Protein AF-A0A8S2FTK1-F1 (afdb_monomer_lite)

Radius of gyration: 13.6 Å; chains: 1; bounding box: 31×19×43 Å

Sequence (60 aa):
TSSGSSAYQIRLAGFKGLVIIDSSSTFDQFYIKIRPSMLKFESDDWTLDMCDLSKPSNDV

InterPro domains:
  IPR007855 RNA-dependent RNA polymerase [PTHR23079] (6-58)
  IPR057596 RDRP, core domain [PF05183] (5-58)

Secondary structure (DSSP, 8-state):
-----SEEEEEETTEEEEEE--TT---SS------GGGB-S-------EEEEE-------

Structure (mmCIF, N/CA/C/O backbone):
data_AF-A0A8S2FTK1-F1
#
_entry.id   AF-A0A8S2FTK1-F1
#
loop_
_atom_site.group_PDB
_atom_site.id
_atom_site.type_symbol
_atom_site.label_atom_id
_atom_site.label_alt_id
_atom_site.label_comp_id
_atom_site.label_asym_id
_atom_site.label_entity_id
_atom_site.label_seq_id
_atom_site.pdbx_PDB_ins_code
_atom_site.Cartn_x
_atom_site.Cartn_y
_atom_site.Cartn_z
_atom_site.occupancy
_atom_site.B_iso_or_equiv
_atom_site.auth_seq_id
_atom_site.auth_comp_id
_atom_site.auth_asym_id
_atom_site.auth_atom_id
_atom_site.pdbx_PDB_model_num
ATOM 1 N N . THR A 1 1 ? 13.078 -10.561 -18.958 1.00 42.62 1 THR A N 1
ATOM 2 C CA . THR A 1 1 ? 13.164 -9.492 -17.942 1.00 42.62 1 THR A CA 1
ATOM 3 C C . THR A 1 1 ? 11.767 -9.276 -17.393 1.00 42.62 1 THR A C 1
ATOM 5 O O . THR A 1 1 ? 10.898 -8.860 -18.143 1.00 42.62 1 THR A O 1
ATOM 8 N N . SER A 1 2 ? 11.473 -9.682 -16.154 1.00 45.66 2 SER A N 1
ATOM 9 C CA . SER A 1 2 ? 10.129 -9.486 -15.589 1.00 45.66 2 SER A CA 1
ATOM 10 C C . SER A 1 2 ? 9.905 -7.991 -15.368 1.00 45.66 2 SER A C 1
ATOM 12 O O . SER A 1 2 ? 10.550 -7.402 -14.501 1.00 45.66 2 SER A O 1
ATOM 14 N N . SER A 1 3 ? 9.044 -7.363 -16.168 1.00 60.38 3 SER A N 1
ATOM 15 C CA . SER A 1 3 ? 8.619 -5.978 -15.966 1.00 60.38 3 SER A CA 1
ATOM 16 C C . SER A 1 3 ? 7.771 -5.909 -14.693 1.00 60.38 3 SER A C 1
ATOM 18 O O . SER A 1 3 ? 6.551 -6.055 -14.745 1.00 60.38 3 SER A O 1
ATOM 20 N N . GLY A 1 4 ? 8.416 -5.791 -13.534 1.00 74.75 4 GLY A N 1
ATOM 21 C CA . GLY A 1 4 ? 7.713 -5.624 -12.267 1.00 74.75 4 GLY A CA 1
ATOM 22 C C . GLY A 1 4 ? 6.935 -4.311 -12.280 1.00 74.75 4 GLY A C 1
ATOM 23 O O . GLY A 1 4 ? 7.481 -3.277 -12.665 1.00 74.75 4 GLY A O 1
ATOM 24 N N . SER A 1 5 ? 5.662 -4.347 -11.888 1.00 85.38 5 SER A N 1
ATOM 25 C CA . SER A 1 5 ? 4.851 -3.135 -11.778 1.00 85.38 5 SER A CA 1
ATOM 26 C C . SER A 1 5 ? 5.402 -2.223 -10.686 1.00 85.38 5 SER A C 1
ATOM 28 O O . SER A 1 5 ? 5.775 -2.674 -9.604 1.00 85.38 5 SER A O 1
ATOM 30 N N . SER A 1 6 ? 5.445 -0.927 -10.978 1.00 90.56 6 SER A N 1
ATOM 31 C CA . SER A 1 6 ? 5.950 0.120 -10.083 1.00 90.56 6 SER A CA 1
ATOM 32 C C . SER A 1 6 ? 4.916 0.614 -9.069 1.00 90.56 6 SER A C 1
ATOM 34 O O . SER A 1 6 ? 5.281 1.269 -8.093 1.00 90.56 6 SER A O 1
ATOM 36 N N . ALA A 1 7 ? 3.633 0.320 -9.293 1.00 93.19 7 ALA A N 1
ATOM 37 C CA . ALA A 1 7 ? 2.533 0.752 -8.446 1.00 93.19 7 ALA A CA 1
ATOM 38 C C . ALA A 1 7 ? 1.411 -0.288 -8.403 1.00 93.19 7 ALA A C 1
ATOM 40 O O . ALA A 1 7 ? 1.175 -0.998 -9.381 1.00 93.19 7 ALA A O 1
ATOM 41 N N . TYR A 1 8 ? 0.695 -0.330 -7.282 1.00 95.44 8 TYR A N 1
ATOM 42 C CA . TYR A 1 8 ? -0.398 -1.265 -7.033 1.00 95.44 8 TYR A CA 1
ATOM 43 C C . TYR A 1 8 ? -1.557 -0.568 -6.332 1.00 95.44 8 TYR A C 1
ATOM 45 O O . TYR A 1 8 ? -1.353 0.227 -5.412 1.00 95.44 8 TYR A O 1
ATOM 53 N N . GLN A 1 9 ? -2.782 -0.896 -6.729 1.00 97.44 9 GLN A N 1
ATOM 54 C CA . GLN A 1 9 ? -3.972 -0.544 -5.967 1.00 97.44 9 GLN A CA 1
ATOM 55 C C . GLN A 1 9 ? -4.212 -1.617 -4.904 1.00 97.44 9 GLN A C 1
ATOM 57 O O . GLN A 1 9 ? -4.267 -2.800 -5.233 1.00 97.44 9 GLN A O 1
ATOM 62 N N . ILE A 1 10 ? -4.392 -1.211 -3.646 1.00 97.62 10 ILE A N 1
ATOM 63 C CA . ILE A 1 10 ? -4.486 -2.140 -2.513 1.00 97.62 10 ILE A CA 1
ATOM 64 C C . ILE A 1 10 ? -5.719 -1.922 -1.634 1.00 97.62 10 ILE A C 1
ATOM 66 O O . ILE A 1 10 ? -6.313 -0.832 -1.609 1.00 97.62 10 ILE A O 1
ATOM 70 N N . ARG A 1 11 ? -6.038 -2.959 -0.854 1.00 97.62 11 ARG A N 1
ATOM 71 C CA . ARG A 1 11 ? -6.821 -2.884 0.386 1.00 97.62 11 ARG A CA 1
ATOM 72 C C . ARG A 1 11 ? -6.049 -3.575 1.509 1.00 97.62 11 ARG A C 1
ATOM 74 O O . A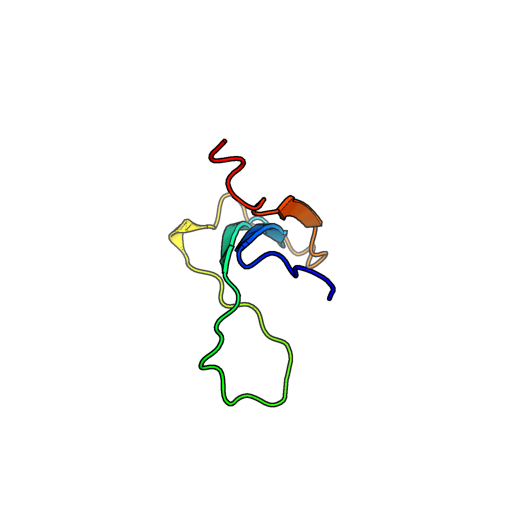RG A 1 11 ? -5.389 -4.578 1.261 1.00 97.62 11 ARG A O 1
ATOM 81 N N . LEU A 1 12 ? -6.101 -3.003 2.708 1.00 97.19 12 LEU A N 1
ATOM 82 C CA . LEU A 1 12 ? -5.423 -3.522 3.898 1.00 97.19 12 LEU A CA 1
ATOM 83 C C . LEU A 1 12 ? -6.088 -2.930 5.142 1.00 97.19 12 LEU A C 1
ATOM 85 O O . LEU A 1 12 ? -6.092 -1.710 5.244 1.00 97.19 12 LEU A O 1
ATOM 89 N N . ALA A 1 13 ? -6.628 -3.728 6.066 1.00 96.81 13 ALA A N 1
ATOM 90 C CA . ALA A 1 13 ? -7.115 -3.269 7.380 1.00 96.81 13 ALA A CA 1
ATOM 91 C C . ALA A 1 13 ? -7.982 -1.991 7.346 1.00 96.81 13 ALA A C 1
ATOM 93 O O . ALA A 1 13 ? -7.750 -1.032 8.076 1.00 96.81 13 ALA A O 1
ATOM 94 N N . GLY A 1 14 ? -8.955 -1.927 6.430 1.00 97.12 14 GLY A N 1
ATOM 95 C CA . GLY A 1 14 ? -9.833 -0.754 6.280 1.00 97.12 14 GLY A CA 1
ATOM 96 C C . GLY A 1 14 ? -9.198 0.461 5.579 1.00 97.12 14 GLY A C 1
ATOM 97 O O . GLY A 1 14 ? -9.870 1.469 5.329 1.00 97.12 14 GLY A O 1
ATOM 98 N N . PHE A 1 15 ? -7.931 0.358 5.175 1.00 98.31 15 PHE A N 1
ATOM 99 C CA . PHE A 1 15 ? -7.253 1.289 4.282 1.00 98.31 15 PHE A CA 1
ATOM 100 C C . PHE A 1 15 ? -7.423 0.876 2.817 1.00 98.31 15 PHE A C 1
ATOM 102 O O . PHE A 1 15 ? -7.355 -0.298 2.452 1.00 98.31 15 PHE A O 1
ATOM 109 N N . LYS A 1 16 ? -7.603 1.870 1.946 1.00 98.00 16 LYS A N 1
ATOM 110 C CA . LYS A 1 16 ? -7.678 1.702 0.492 1.00 98.00 16 LYS A CA 1
ATOM 111 C C . LYS A 1 16 ? -6.880 2.801 -0.192 1.00 98.00 16 LYS A C 1
ATOM 113 O O . LYS A 1 16 ? -7.040 3.980 0.128 1.00 98.00 16 LYS A O 1
ATOM 118 N N . GLY A 1 17 ? -6.090 2.433 -1.194 1.00 97.19 17 GLY A N 1
ATOM 119 C CA . GLY A 1 17 ? -5.387 3.415 -2.009 1.00 97.19 17 GLY A CA 1
ATOM 120 C C . GLY A 1 17 ? -4.398 2.791 -2.974 1.00 97.19 17 GLY A C 1
ATOM 121 O O . GLY A 1 17 ? -4.556 1.645 -3.387 1.00 97.19 17 GLY A O 1
ATOM 122 N N . LEU A 1 18 ? -3.393 3.583 -3.328 1.00 96.75 18 LEU A N 1
ATOM 123 C CA . LEU A 1 18 ? -2.311 3.194 -4.214 1.00 96.75 18 LEU A CA 1
ATOM 124 C C . LEU A 1 18 ? -1.001 3.195 -3.430 1.00 96.75 18 LEU A C 1
ATOM 126 O O . LEU A 1 18 ? -0.732 4.122 -2.665 1.00 96.75 18 LEU A O 1
ATOM 130 N N . VAL A 1 19 ? -0.198 2.159 -3.634 1.00 95.44 19 VAL A N 1
ATOM 131 C CA . VAL A 1 19 ? 1.175 2.060 -3.136 1.00 95.44 19 VAL A CA 1
ATOM 132 C C . VAL A 1 19 ? 2.126 2.025 -4.320 1.00 95.44 19 VAL A C 1
ATOM 134 O O . VAL A 1 19 ? 1.802 1.471 -5.369 1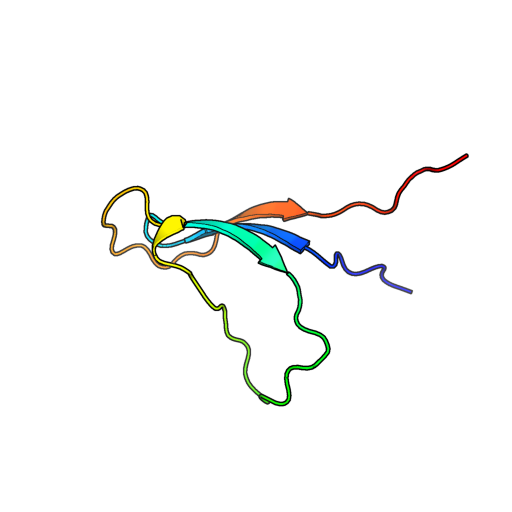.00 95.44 19 VAL A O 1
ATOM 137 N N . ILE A 1 20 ? 3.293 2.635 -4.153 1.00 93.75 20 ILE A N 1
ATOM 138 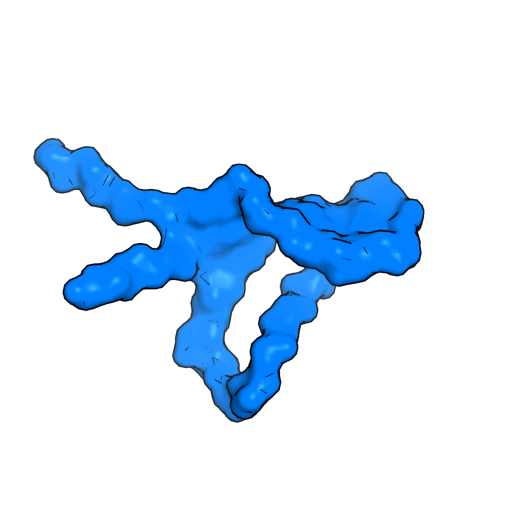C CA . ILE A 1 20 ? 4.369 2.637 -5.145 1.00 93.75 20 ILE A CA 1
ATOM 139 C C . ILE A 1 20 ? 5.587 1.934 -4.561 1.00 93.75 20 ILE A C 1
ATOM 141 O O . ILE A 1 20 ? 5.805 1.980 -3.348 1.00 93.75 20 ILE A O 1
ATOM 145 N N . ILE A 1 21 ? 6.381 1.297 -5.417 1.00 90.31 21 ILE A N 1
ATOM 146 C CA . ILE A 1 21 ? 7.679 0.755 -5.019 1.00 90.31 21 ILE A CA 1
ATOM 147 C C . ILE A 1 21 ? 8.649 1.925 -4.841 1.00 90.31 21 ILE A C 1
ATOM 149 O O . ILE A 1 21 ? 8.942 2.649 -5.791 1.00 90.31 21 ILE A O 1
ATOM 153 N N . ASP A 1 22 ? 9.155 2.097 -3.623 1.00 89.12 22 ASP A N 1
ATOM 154 C CA . ASP A 1 22 ? 10.220 3.052 -3.331 1.00 89.12 22 ASP A CA 1
ATOM 155 C C . ASP A 1 22 ? 11.580 2.425 -3.664 1.00 89.12 22 ASP A C 1
ATOM 157 O O . ASP A 1 22 ? 12.147 1.670 -2.873 1.00 89.12 22 ASP A O 1
ATOM 161 N N . SER A 1 23 ? 12.111 2.747 -4.845 1.00 85.44 23 SER A N 1
ATOM 162 C CA . SER A 1 23 ? 13.419 2.262 -5.302 1.00 85.44 23 SER A CA 1
ATOM 163 C C . SER A 1 23 ? 14.601 2.836 -4.516 1.00 85.44 23 SER A C 1
ATOM 165 O O . SER A 1 23 ? 15.725 2.386 -4.708 1.00 85.44 23 SER A O 1
ATOM 167 N N . SER A 1 24 ? 14.370 3.845 -3.670 1.00 86.44 24 SER A N 1
ATOM 168 C CA . SER A 1 24 ? 15.397 4.460 -2.823 1.00 86.44 24 SER A CA 1
ATOM 169 C C . SER A 1 24 ? 15.430 3.887 -1.405 1.00 86.44 24 SER A C 1
ATOM 171 O O . SER A 1 24 ? 16.272 4.283 -0.600 1.00 86.44 24 SER A O 1
ATOM 173 N N . SER A 1 25 ? 14.530 2.951 -1.087 1.00 82.00 25 SER A N 1
ATOM 174 C CA . SER A 1 25 ? 14.463 2.340 0.235 1.00 82.00 25 SER A CA 1
ATOM 175 C C . SER A 1 25 ? 15.742 1.559 0.538 1.00 82.00 25 SER A C 1
ATOM 177 O O . SER A 1 25 ? 16.066 0.589 -0.139 1.00 82.00 25 SER A O 1
ATOM 179 N N . THR A 1 26 ? 16.437 1.953 1.604 1.00 80.94 26 THR A N 1
ATOM 180 C CA . THR A 1 26 ? 17.625 1.261 2.131 1.00 80.94 26 THR A CA 1
ATOM 181 C C . THR A 1 26 ? 17.285 0.275 3.247 1.00 80.94 26 THR A C 1
ATOM 183 O O . THR A 1 26 ? 1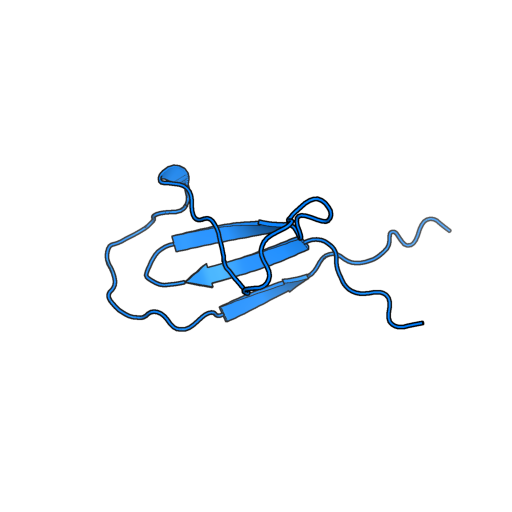8.175 -0.197 3.946 1.00 80.94 26 THR A O 1
ATOM 186 N N . PHE A 1 27 ? 15.998 0.040 3.503 1.00 78.44 27 PHE A N 1
ATOM 187 C CA . PHE A 1 27 ? 15.578 -0.938 4.498 1.00 78.44 27 PHE A CA 1
ATOM 188 C C . PHE A 1 27 ? 15.684 -2.343 3.912 1.00 78.44 27 PHE A C 1
ATOM 190 O O . PHE A 1 27 ? 15.108 -2.619 2.863 1.00 78.44 27 PHE A O 1
ATOM 197 N N . ASP A 1 28 ? 16.318 -3.242 4.659 1.00 76.38 28 ASP A N 1
ATOM 198 C CA . ASP A 1 28 ? 16.461 -4.657 4.291 1.00 76.38 28 ASP A CA 1
ATOM 199 C C . ASP A 1 28 ? 15.175 -5.479 4.524 1.00 76.38 28 ASP A C 1
ATOM 201 O O . ASP A 1 28 ? 15.162 -6.698 4.359 1.00 76.38 28 ASP A O 1
ATOM 205 N N . GLN A 1 29 ? 14.082 -4.828 4.941 1.00 81.06 29 GLN A N 1
ATOM 206 C CA . GLN A 1 29 ? 12.802 -5.460 5.259 1.00 81.06 29 GLN A CA 1
ATOM 207 C C . GLN A 1 29 ? 11.690 -4.944 4.346 1.00 81.06 29 GLN A C 1
ATOM 209 O O . GLN A 1 29 ? 11.639 -3.761 4.006 1.00 81.06 29 GLN A O 1
ATOM 214 N N . PHE A 1 30 ? 10.748 -5.826 4.009 1.00 82.25 30 PHE A N 1
ATOM 215 C CA . PHE A 1 30 ? 9.530 -5.451 3.299 1.00 82.25 30 PHE A CA 1
ATOM 216 C C . PHE A 1 30 ? 8.574 -4.726 4.245 1.00 82.25 30 PHE A C 1
ATOM 218 O O . PHE A 1 30 ? 8.106 -5.298 5.227 1.00 82.25 30 PHE A O 1
ATOM 225 N N . TYR A 1 31 ? 8.262 -3.471 3.933 1.00 88.81 31 TYR A N 1
ATOM 226 C CA . TYR A 1 31 ? 7.283 -2.683 4.672 1.00 88.81 31 TYR A CA 1
ATOM 227 C C . TYR A 1 31 ? 6.372 -1.913 3.715 1.00 88.81 31 TYR A C 1
ATOM 229 O O . TYR A 1 31 ? 6.737 -1.612 2.578 1.00 88.81 31 TYR A O 1
ATOM 237 N N . ILE A 1 32 ? 5.184 -1.554 4.200 1.00 91.06 32 ILE A N 1
ATOM 238 C CA . ILE A 1 32 ? 4.232 -0.695 3.493 1.00 91.06 32 ILE A CA 1
ATOM 239 C C . ILE A 1 32 ? 3.969 0.530 4.365 1.00 91.06 32 ILE A C 1
ATOM 241 O O . ILE A 1 32 ? 3.657 0.413 5.547 1.00 91.06 32 ILE A O 1
ATOM 245 N N . LYS A 1 33 ? 4.092 1.724 3.781 1.00 92.00 33 LYS A N 1
ATOM 246 C CA . LYS A 1 33 ? 3.717 2.984 4.436 1.00 92.00 33 LYS A CA 1
ATOM 247 C C . LYS A 1 33 ? 2.277 3.329 4.075 1.00 92.00 33 LYS A C 1
ATOM 249 O O . LYS A 1 33 ? 1.975 3.592 2.914 1.00 92.00 33 LYS A O 1
ATOM 254 N N . ILE A 1 34 ? 1.410 3.374 5.079 1.00 94.56 34 ILE A N 1
ATOM 255 C CA . ILE A 1 34 ? 0.009 3.772 4.939 1.00 94.56 34 ILE A CA 1
ATOM 256 C C . ILE A 1 34 ? -0.163 5.214 5.433 1.00 94.56 34 ILE A C 1
ATOM 258 O O . ILE A 1 34 ? 0.485 5.634 6.391 1.00 94.56 34 ILE A O 1
ATOM 262 N N . ARG A 1 35 ? -1.020 5.997 4.768 1.00 95.88 35 ARG A N 1
ATOM 263 C CA . ARG A 1 35 ? -1.326 7.387 5.151 1.00 95.88 35 ARG A CA 1
ATOM 264 C C . ARG A 1 35 ? -2.721 7.487 5.776 1.00 95.88 35 ARG A C 1
ATOM 266 O O . ARG A 1 35 ? -3.616 6.781 5.314 1.00 95.88 35 ARG A O 1
ATOM 273 N N . PRO A 1 36 ? -2.964 8.425 6.716 1.00 97.00 36 PRO A N 1
ATOM 274 C CA . PRO A 1 36 ? -4.290 8.620 7.315 1.00 97.00 36 PRO A CA 1
ATOM 275 C C . PRO A 1 36 ? -5.420 8.821 6.294 1.00 97.00 36 PRO A C 1
ATOM 277 O O . PRO A 1 36 ? -6.523 8.321 6.481 1.00 97.00 36 PRO A O 1
ATOM 280 N N . SER A 1 37 ? -5.143 9.473 5.160 1.00 98.06 37 SER A N 1
ATOM 281 C CA . SER A 1 37 ? -6.125 9.683 4.085 1.00 98.06 37 SER A CA 1
ATOM 282 C C . SER A 1 37 ? -6.605 8.393 3.398 1.00 98.06 37 SER A C 1
ATOM 284 O O . SER A 1 37 ? -7.648 8.393 2.735 1.00 98.06 37 SER A O 1
ATOM 286 N N . MET A 1 38 ? -5.867 7.288 3.538 1.00 97.94 38 MET A N 1
ATOM 287 C CA . MET A 1 38 ? -6.239 5.985 2.984 1.00 97.94 38 MET A CA 1
ATOM 288 C C . MET A 1 38 ? -7.283 5.268 3.844 1.00 97.94 38 MET A C 1
ATOM 290 O O . MET A 1 38 ? -7.952 4.380 3.319 1.00 97.94 38 MET A O 1
ATOM 294 N N . LEU A 1 39 ? -7.464 5.653 5.113 1.00 97.94 39 LEU A N 1
ATOM 295 C CA . LEU A 1 39 ? -8.434 5.028 6.012 1.00 97.94 39 LEU A CA 1
ATOM 296 C C . LEU A 1 39 ? -9.860 5.283 5.508 1.00 97.94 39 LEU A C 1
ATOM 298 O O . LEU A 1 39 ? -10.187 6.387 5.049 1.00 97.94 39 LEU A O 1
ATOM 302 N N . LYS A 1 40 ? -10.696 4.244 5.538 1.00 98.06 40 LYS A N 1
ATOM 303 C CA . LYS A 1 40 ? -12.119 4.312 5.168 1.00 98.06 40 LYS A CA 1
ATOM 304 C C . LYS A 1 40 ? -13.026 3.850 6.301 1.00 98.06 40 LYS A C 1
ATOM 306 O O . LYS A 1 40 ? -14.100 4.415 6.4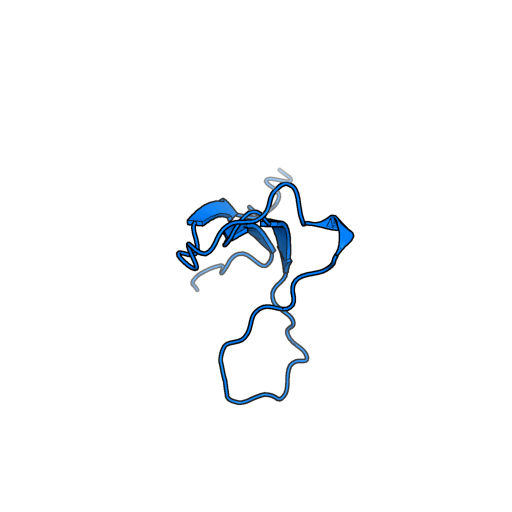63 1.00 98.06 40 LYS A O 1
ATOM 311 N N . PHE A 1 41 ? -12.587 2.859 7.065 1.00 97.62 41 PHE A N 1
ATOM 312 C CA . PHE A 1 41 ? -13.253 2.333 8.252 1.00 97.62 41 PHE A CA 1
ATOM 313 C C . PHE A 1 41 ? -12.220 1.597 9.112 1.00 97.62 41 PHE A C 1
ATOM 315 O O . PHE A 1 41 ? -11.160 1.234 8.609 1.00 97.62 41 PHE A O 1
ATOM 322 N N . GLU A 1 42 ? -12.515 1.393 10.392 1.00 96.69 42 GLU A N 1
ATOM 323 C CA . GLU A 1 42 ? -11.654 0.622 11.295 1.00 96.69 42 GLU A CA 1
ATOM 324 C C . GLU A 1 42 ? -11.826 -0.881 11.047 1.00 96.69 42 GLU A C 1
ATOM 326 O O . GLU A 1 42 ? -12.945 -1.369 10.874 1.00 96.69 42 GLU A O 1
ATOM 331 N N . SER A 1 43 ? -10.716 -1.614 10.985 1.00 96.50 43 SER A N 1
ATOM 332 C CA . SER A 1 43 ? -10.702 -3.059 10.775 1.00 96.50 43 SER A CA 1
ATOM 333 C C . SER A 1 43 ? -9.397 -3.656 11.290 1.00 96.50 43 SER A C 1
ATOM 335 O O . SER A 1 43 ? -8.332 -3.078 11.084 1.00 96.50 43 SER A O 1
ATOM 337 N N . ASP A 1 44 ? -9.493 -4.839 11.894 1.00 96.19 44 ASP A N 1
ATOM 338 C CA . ASP A 1 44 ? -8.344 -5.601 12.395 1.00 96.19 44 ASP A CA 1
ATOM 339 C C . ASP A 1 44 ? -7.843 -6.660 11.392 1.00 96.19 44 ASP A C 1
ATOM 341 O O . ASP A 1 44 ? -6.960 -7.456 11.711 1.00 96.19 44 ASP A O 1
ATOM 345 N N . ASP A 1 45 ? -8.399 -6.697 10.176 1.00 96.06 45 ASP A N 1
ATOM 346 C CA . ASP A 1 45 ? -7.973 -7.627 9.126 1.00 96.06 45 ASP A CA 1
ATOM 347 C C . ASP A 1 45 ? -6.767 -7.077 8.353 1.00 96.06 45 ASP A C 1
ATOM 349 O O . ASP A 1 45 ? -6.893 -6.252 7.448 1.00 96.06 45 ASP A O 1
ATOM 353 N N . TRP A 1 46 ? -5.579 -7.563 8.702 1.00 94.75 46 TRP A N 1
ATOM 354 C CA . TRP A 1 46 ? -4.308 -7.152 8.100 1.00 94.75 46 TRP A CA 1
ATOM 355 C C . TRP A 1 46 ? -3.924 -7.935 6.837 1.00 94.75 46 TRP A C 1
ATOM 357 O O . TRP A 1 46 ? -2.768 -7.892 6.411 1.00 94.75 46 TRP A O 1
ATOM 367 N N . THR A 1 47 ? -4.872 -8.631 6.211 1.00 95.94 47 THR A N 1
ATOM 368 C CA . THR A 1 47 ? -4.649 -9.250 4.902 1.00 95.94 47 THR A CA 1
ATOM 369 C C . THR A 1 47 ? -4.446 -8.170 3.834 1.00 95.94 47 THR A C 1
ATOM 371 O O . THR A 1 47 ? -5.219 -7.217 3.732 1.00 95.94 47 THR A O 1
ATOM 374 N N . LEU A 1 48 ? -3.379 -8.300 3.040 1.00 95.69 48 LEU A N 1
ATOM 375 C CA . LEU A 1 48 ? -3.091 -7.394 1.929 1.00 95.69 48 LEU A CA 1
ATOM 376 C C . LEU A 1 48 ? -3.718 -7.920 0.636 1.00 95.69 48 LEU A C 1
ATOM 378 O O . LEU A 1 48 ? -3.234 -8.897 0.066 1.00 95.69 48 LEU A O 1
ATOM 382 N N . ASP A 1 49 ? -4.709 -7.200 0.119 1.00 96.50 49 ASP A N 1
ATOM 383 C CA . ASP A 1 49 ? -5.305 -7.485 -1.185 1.00 96.50 49 ASP A CA 1
ATOM 384 C C . ASP A 1 49 ? -4.714 -6.584 -2.272 1.00 96.50 49 ASP A C 1
ATOM 386 O O . ASP A 1 49 ? -4.816 -5.353 -2.208 1.00 96.50 49 ASP A O 1
ATOM 390 N N . MET A 1 50 ? -4.172 -7.192 -3.328 1.00 94.88 50 MET A N 1
ATOM 391 C CA . MET A 1 50 ? -3.730 -6.496 -4.539 1.00 94.88 50 MET A CA 1
ATOM 392 C C . MET A 1 50 ? -4.872 -6.460 -5.559 1.00 94.88 50 MET A C 1
ATOM 394 O O . MET A 1 50 ? -5.231 -7.476 -6.144 1.00 94.88 50 MET A O 1
ATOM 398 N N . CYS A 1 51 ? -5.466 -5.284 -5.757 1.00 95.62 51 CYS A N 1
ATOM 399 C CA . CYS A 1 51 ? -6.651 -5.109 -6.599 1.00 95.62 51 CYS A CA 1
ATOM 400 C C . CYS A 1 51 ? -6.315 -4.877 -8.079 1.00 95.62 51 CYS A C 1
ATOM 402 O O . CYS A 1 51 ? -7.059 -5.321 -8.947 1.00 95.62 51 CYS A O 1
ATOM 404 N N . ASP A 1 52 ? -5.245 -4.129 -8.360 1.00 95.81 52 ASP A N 1
ATOM 405 C CA . ASP A 1 52 ? -4.755 -3.847 -9.717 1.00 95.81 52 ASP A CA 1
ATOM 406 C C . ASP A 1 52 ? -3.277 -3.423 -9.658 1.00 95.81 52 ASP A C 1
ATOM 408 O O . ASP A 1 52 ? -2.753 -3.107 -8.584 1.00 95.81 52 ASP A O 1
ATOM 412 N N . LEU A 1 53 ? -2.607 -3.402 -10.808 1.00 94.00 53 LEU A N 1
ATOM 413 C CA . LEU A 1 53 ? -1.185 -3.092 -10.954 1.00 94.00 53 LEU A CA 1
ATOM 414 C C . LEU A 1 53 ? -0.932 -2.135 -12.118 1.00 94.00 53 LEU A C 1
ATOM 416 O O . LEU A 1 53 ? -1.666 -2.121 -13.108 1.00 94.00 53 LEU A O 1
ATOM 420 N N . SER A 1 54 ? 0.131 -1.336 -12.014 1.00 91.62 54 SER A N 1
ATOM 421 C CA . SER A 1 54 ? 0.547 -0.479 -13.120 1.00 91.62 54 SER A CA 1
ATOM 422 C C . SER A 1 54 ? 0.987 -1.322 -14.314 1.00 91.62 54 SER A C 1
ATOM 424 O O . SER A 1 54 ? 1.729 -2.300 -14.182 1.00 91.62 54 SER A O 1
ATOM 426 N N . LYS A 1 55 ? 0.505 -0.931 -15.493 1.00 88.88 55 LYS A N 1
ATOM 427 C CA . LYS A 1 55 ? 0.822 -1.559 -16.775 1.00 88.88 55 LYS A CA 1
ATOM 428 C C . LYS A 1 55 ? 1.747 -0.623 -17.555 1.00 88.88 55 LYS A C 1
ATOM 430 O O . LYS A 1 55 ? 1.598 0.594 -17.422 1.00 88.88 55 LYS A O 1
ATOM 435 N N . PRO A 1 56 ? 2.696 -1.155 -18.340 1.00 80.69 56 PRO A N 1
ATOM 436 C CA . PRO A 1 56 ? 3.450 -0.332 -19.278 1.00 80.69 56 PRO A CA 1
ATOM 437 C C . PRO A 1 56 ? 2.479 0.391 -20.221 1.00 80.69 56 PRO A C 1
ATOM 439 O O . PRO A 1 56 ? 1.431 -0.163 -20.568 1.00 80.69 56 PRO A O 1
ATOM 442 N N . SER A 1 57 ? 2.797 1.630 -20.607 1.00 73.94 57 SER A N 1
ATOM 443 C CA . SER A 1 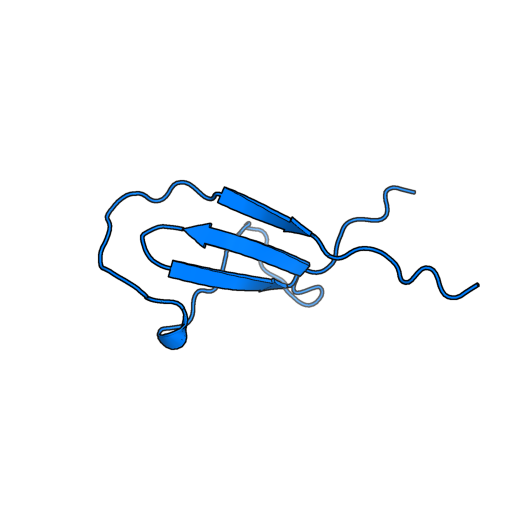57 ? 2.009 2.314 -21.627 1.00 73.94 57 SER A CA 1
ATOM 444 C C . SER A 1 57 ? 2.188 1.575 -22.951 1.00 73.94 57 SER A C 1
ATOM 446 O O . SER A 1 57 ? 3.306 1.319 -23.397 1.00 73.94 57 SER A O 1
ATOM 448 N N . ASN A 1 58 ? 1.074 1.193 -23.572 1.00 67.44 58 ASN A N 1
ATOM 449 C CA . ASN A 1 58 ? 1.069 0.751 -24.961 1.00 67.44 58 ASN A CA 1
ATOM 450 C C . ASN A 1 58 ? 1.051 2.004 -25.844 1.00 67.44 58 ASN A C 1
ATOM 452 O O . ASN A 1 58 ? 0.064 2.256 -26.531 1.00 67.44 58 ASN A O 1
ATOM 456 N N . ASP A 1 59 ? 2.094 2.828 -25.758 1.00 60.06 59 ASP A N 1
ATOM 457 C CA . ASP A 1 59 ? 2.292 3.903 -26.725 1.00 60.06 59 ASP A CA 1
ATOM 458 C C . ASP A 1 59 ? 2.827 3.243 -28.006 1.00 60.06 59 ASP A C 1
ATOM 460 O O . ASP A 1 59 ? 4.011 2.915 -28.106 1.00 60.06 59 ASP A O 1
ATOM 464 N N . VAL A 1 60 ? 1.899 2.937 -28.919 1.00 50.81 60 VAL A N 1
ATOM 465 C CA . VAL A 1 60 ? 2.157 2.516 -30.308 1.00 50.81 60 VAL A CA 1
ATOM 466 C C . VAL A 1 60 ? 2.266 3.753 -31.184 1.00 50.81 60 VAL A C 1
ATOM 468 O O . VAL A 1 60 ? 1.369 4.619 -31.067 1.00 50.81 60 VAL A O 1
#

Organism: NCBI:txid1234261

Foldseek 3Di:
DPPDFQKFWKDAQQFTDMFGDDPPDPDPDDDGDGDPVRHHDGGPGGDIDTPDTDDPDPPD

pLDDT: mean 88.24, std 13.26, range [42.62, 98.31]